Protein AF-A0A3C0EUS9-F1 (afdb_monomer_lite)

Radius of gyration: 17.41 Å; chains: 1; bounding box: 44×36×40 Å

Sequence (114 aa):
MVVGALLGVCVTLSSVGAGAFGAAILLTIYSQIPAARIIGTDIAHAVPLTFIAGIGYLLAGYVNLPLLGSLLIGSLPAIHLGSRLSSQVPERLLLQILTIILLSLGIYYSLSNI

pLDDT: mean 76.29, std 11.36, range [53.75, 93.19]

Secondary structure (DSSP, 8-state):
-HHHHHHHHHHHHHSSHHHHHHHHHHHHH-TTS-HHHHHHHHHHHHHHHHHHHHHHHHHTT---HHHHHHHHHHHHHHHHHHHHHHHHS-HHHHHHHHHHHHHHHHHHHHHHT-

Structure (mmCIF, N/CA/C/O backbone):
data_AF-A0A3C0EUS9-F1
#
_entry.id   AF-A0A3C0EUS9-F1
#
loop_
_atom_site.group_PDB
_atom_site.id
_atom_site.type_symbol
_atom_site.label_atom_id
_atom_site.label_alt_id
_atom_site.label_comp_id
_atom_site.label_asym_id
_atom_site.label_entity_id
_atom_site.label_seq_id
_atom_site.pdbx_PDB_ins_code
_atom_site.Cartn_x
_atom_site.Cartn_y
_atom_site.Cartn_z
_atom_site.occupancy
_atom_site.B_iso_or_equiv
_atom_site.auth_seq_id
_atom_site.auth_comp_id
_atom_site.auth_asym_id
_atom_site.auth_atom_id
_atom_site.pdbx_PDB_model_num
ATOM 1 N N . MET A 1 1 ? -26.998 -10.685 0.001 1.00 60.06 1 MET A N 1
ATOM 2 C CA . MET A 1 1 ? -27.000 -10.487 -1.468 1.00 60.06 1 MET A CA 1
ATOM 3 C C . MET A 1 1 ? -27.026 -9.016 -1.869 1.00 60.06 1 MET A C 1
ATOM 5 O O . MET A 1 1 ? -26.080 -8.601 -2.518 1.00 60.06 1 MET A O 1
ATOM 9 N N . VAL A 1 2 ? -28.015 -8.213 -1.450 1.00 74.12 2 VAL A N 1
ATOM 10 C CA . VAL A 1 2 ? -28.131 -6.786 -1.844 1.00 74.12 2 VAL A CA 1
ATOM 11 C C . VAL A 1 2 ? -26.881 -5.963 -1.507 1.00 74.12 2 VAL A C 1
ATOM 13 O O . VAL A 1 2 ? -26.337 -5.298 -2.378 1.00 74.12 2 VAL A O 1
ATOM 16 N N . VAL A 1 3 ? -26.363 -6.087 -0.282 1.00 66.12 3 VAL A N 1
ATOM 17 C CA . VAL A 1 3 ? -25.131 -5.401 0.154 1.00 66.12 3 VAL A CA 1
ATOM 18 C C . VAL A 1 3 ? -23.912 -5.814 -0.683 1.00 66.12 3 VAL A C 1
ATOM 20 O O . VAL A 1 3 ? -23.102 -4.971 -1.045 1.00 66.12 3 VAL A O 1
ATOM 23 N N . GLY A 1 4 ? -23.813 -7.094 -1.056 1.00 67.06 4 GLY A N 1
ATOM 24 C CA . GLY A 1 4 ? -22.722 -7.604 -1.893 1.00 67.06 4 GLY A CA 1
ATOM 25 C C . GLY A 1 4 ? -22.789 -7.110 -3.340 1.00 67.06 4 GLY A C 1
ATOM 26 O O . GLY A 1 4 ? -21.756 -6.814 -3.927 1.00 67.06 4 GLY A O 1
ATOM 27 N N . ALA A 1 5 ? -23.994 -6.961 -3.900 1.00 74.25 5 ALA A N 1
ATOM 28 C CA . ALA A 1 5 ? -24.184 -6.404 -5.239 1.00 74.25 5 ALA A CA 1
ATOM 29 C C . ALA A 1 5 ? -23.846 -4.904 -5.284 1.00 74.25 5 ALA A C 1
ATOM 31 O O . ALA A 1 5 ? -23.129 -4.461 -6.177 1.00 74.25 5 ALA A O 1
ATOM 32 N N . LEU A 1 6 ? -24.301 -4.140 -4.285 1.00 72.25 6 LEU A N 1
ATOM 33 C CA . LEU A 1 6 ? -24.012 -2.708 -4.156 1.00 72.25 6 LEU A CA 1
ATOM 34 C C . LEU A 1 6 ? -22.507 -2.456 -3.978 1.00 72.25 6 LEU A C 1
ATOM 36 O O . LEU A 1 6 ? -21.933 -1.607 -4.653 1.00 72.25 6 LEU A O 1
ATOM 40 N N . LEU A 1 7 ? -21.847 -3.263 -3.143 1.00 65.12 7 LEU A N 1
ATOM 41 C CA . LEU A 1 7 ? -20.395 -3.215 -2.967 1.00 65.12 7 LEU A CA 1
ATOM 42 C C . LEU A 1 7 ? -19.630 -3.631 -4.226 1.00 65.12 7 LEU A C 1
ATOM 44 O O . LEU A 1 7 ? -18.623 -3.005 -4.544 1.00 65.12 7 LEU A O 1
ATOM 48 N N . GLY A 1 8 ? -20.106 -4.640 -4.963 1.00 67.75 8 GLY A N 1
ATOM 49 C CA . GLY A 1 8 ? -19.498 -5.061 -6.227 1.00 67.75 8 GLY A CA 1
ATOM 50 C C . GLY A 1 8 ? -19.449 -3.932 -7.259 1.00 67.75 8 GLY A C 1
ATOM 51 O O . GLY A 1 8 ? -18.429 -3.754 -7.919 1.00 67.75 8 GLY A O 1
ATOM 52 N N . VAL A 1 9 ? -20.507 -3.120 -7.332 1.00 74.00 9 VAL A N 1
ATOM 53 C CA . VAL A 1 9 ? -20.559 -1.919 -8.182 1.00 74.00 9 VAL A CA 1
ATOM 54 C C . VAL A 1 9 ? -19.626 -0.820 -7.662 1.00 74.00 9 VAL A C 1
ATOM 56 O O . VAL A 1 9 ? -18.923 -0.185 -8.442 1.00 74.00 9 VAL A O 1
ATOM 59 N N . CYS A 1 10 ? -19.560 -0.602 -6.347 1.00 66.81 10 CYS A N 1
ATOM 60 C CA . CYS A 1 10 ? -18.648 0.391 -5.772 1.00 66.81 10 CYS A CA 1
ATOM 61 C C . CYS A 1 10 ? -17.164 0.034 -5.982 1.00 66.81 10 CYS A C 1
ATOM 63 O O . 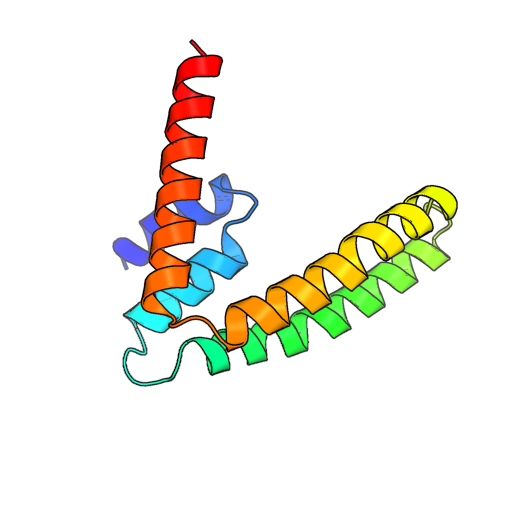CYS A 1 10 ? -16.349 0.919 -6.239 1.00 66.81 10 CYS A O 1
ATOM 65 N N . VAL A 1 11 ? -16.798 -1.249 -5.905 1.00 66.25 11 VAL A N 1
ATOM 66 C CA . VAL A 1 11 ? -15.411 -1.713 -6.079 1.00 66.25 11 VAL A CA 1
ATOM 67 C C . VAL A 1 11 ? -14.931 -1.558 -7.516 1.00 66.25 11 VAL A C 1
ATOM 69 O O . VAL A 1 11 ? -13.812 -1.087 -7.723 1.00 66.25 11 VAL A O 1
ATOM 72 N N . THR A 1 12 ? -15.760 -1.914 -8.500 1.00 68.06 12 THR A N 1
ATOM 73 C CA . THR A 1 12 ? -15.404 -1.778 -9.921 1.00 68.06 12 THR A CA 1
ATOM 74 C C . THR A 1 12 ? -15.226 -0.320 -10.333 1.00 68.06 12 THR A C 1
ATOM 76 O O . THR A 1 12 ? -14.381 -0.028 -11.174 1.00 68.06 12 THR A O 1
ATOM 79 N N . LEU A 1 13 ? -15.954 0.602 -9.700 1.00 71.31 13 LEU A N 1
ATOM 80 C CA . LEU A 1 13 ? -15.823 2.039 -9.941 1.00 71.31 13 LEU A CA 1
ATOM 81 C C . LEU A 1 13 ? -14.604 2.669 -9.245 1.00 71.31 13 LEU A C 1
ATOM 83 O O . LEU A 1 13 ? -14.083 3.673 -9.722 1.00 71.31 13 LEU A O 1
ATOM 87 N N . SER A 1 14 ? -14.132 2.113 -8.124 1.00 67.00 14 SER A N 1
ATOM 88 C CA . SER A 1 14 ? -13.193 2.819 -7.240 1.00 67.00 14 SER A CA 1
ATOM 89 C C . SER A 1 14 ? -11.710 2.713 -7.625 1.00 67.00 14 SER A C 1
ATOM 91 O O . SER A 1 14 ? -10.923 3.447 -7.030 1.00 67.00 14 SER A O 1
ATOM 93 N N . SER A 1 15 ? -11.300 1.856 -8.574 1.00 56.78 15 SER A N 1
ATOM 94 C CA . SER A 1 15 ? -9.898 1.581 -8.995 1.00 56.78 15 SER A CA 1
ATOM 95 C C . SER A 1 15 ? -8.956 1.045 -7.886 1.00 56.78 15 SER A C 1
ATOM 97 O O . SER A 1 15 ? -8.209 0.097 -8.095 1.00 56.78 15 SER A O 1
ATOM 99 N N . VAL A 1 16 ? -9.069 1.558 -6.659 1.00 58.94 16 VAL A N 1
ATOM 100 C CA . VAL A 1 16 ? -8.393 1.153 -5.413 1.00 58.94 16 VAL A CA 1
ATOM 101 C C . VAL A 1 16 ? -9.143 0.009 -4.694 1.00 58.94 16 VAL A C 1
ATOM 103 O O . VAL A 1 16 ? -8.630 -0.613 -3.765 1.00 58.94 16 VAL A O 1
ATOM 106 N N . GLY A 1 17 ? -10.384 -0.279 -5.106 1.00 53.75 17 GLY A N 1
ATOM 107 C CA . GLY A 1 17 ? -11.407 -0.853 -4.230 1.00 53.75 17 GLY A CA 1
ATOM 108 C C . GLY A 1 17 ? -11.284 -2.334 -3.854 1.00 53.75 17 GLY A C 1
ATOM 109 O O . GLY A 1 17 ? -11.780 -2.729 -2.802 1.00 53.75 17 GLY A O 1
ATOM 110 N N . ALA A 1 18 ? -10.62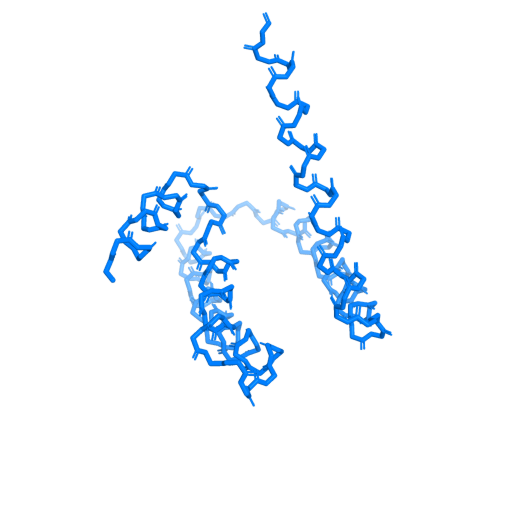5 -3.175 -4.649 1.00 57.88 18 ALA A N 1
ATOM 111 C CA . ALA A 1 18 ? -10.684 -4.621 -4.406 1.00 57.88 18 ALA A CA 1
ATOM 112 C C . ALA A 1 18 ? -10.060 -5.030 -3.054 1.00 57.88 18 ALA A C 1
ATOM 114 O O . ALA A 1 18 ? -10.652 -5.822 -2.322 1.00 57.88 18 ALA A O 1
ATOM 115 N N . GLY A 1 19 ? -8.921 -4.434 -2.679 1.00 58.50 19 GLY A N 1
ATOM 116 C CA . GLY A 1 19 ? -8.222 -4.761 -1.430 1.00 58.50 19 GLY A CA 1
ATOM 117 C C . GLY A 1 19 ? -8.866 -4.147 -0.180 1.00 58.50 19 GLY A C 1
ATOM 118 O O . GLY A 1 19 ? -9.118 -4.842 0.802 1.00 58.50 19 GLY A O 1
ATOM 119 N N . ALA A 1 20 ? -9.189 -2.849 -0.217 1.00 64.31 20 ALA A N 1
ATOM 120 C CA . ALA A 1 20 ? -9.735 -2.132 0.941 1.00 64.31 20 ALA A CA 1
ATOM 121 C C . ALA A 1 20 ? -11.179 -2.550 1.275 1.00 64.31 20 ALA A C 1
ATOM 123 O O . ALA A 1 20 ? -11.503 -2.790 2.440 1.00 64.31 20 ALA A O 1
ATOM 124 N N . PHE A 1 21 ? -12.043 -2.696 0.263 1.00 62.78 21 PHE A N 1
ATOM 125 C CA . PHE A 1 21 ? -13.412 -3.167 0.480 1.00 62.78 21 PHE A CA 1
ATOM 126 C C . PHE A 1 21 ? -13.461 -4.676 0.738 1.00 62.78 21 PHE A C 1
ATOM 128 O O . PHE A 1 21 ? -14.300 -5.115 1.522 1.00 62.78 21 PHE A O 1
ATOM 135 N N . GLY A 1 22 ? -12.547 -5.464 0.155 1.00 62.28 22 GLY A N 1
ATOM 136 C CA . GLY A 1 22 ? -12.392 -6.887 0.471 1.00 62.28 22 GLY A CA 1
ATOM 137 C C . GLY A 1 22 ? -12.086 -7.108 1.954 1.00 62.28 22 GLY A C 1
ATOM 138 O O . GLY A 1 22 ? -12.784 -7.873 2.622 1.00 62.28 22 GLY A O 1
ATOM 139 N N . ALA A 1 23 ? -11.129 -6.354 2.502 1.00 62.47 23 ALA A N 1
ATOM 140 C CA . ALA A 1 23 ? -10.822 -6.361 3.931 1.00 62.47 23 ALA A CA 1
ATOM 141 C C . ALA A 1 23 ? -12.011 -5.897 4.794 1.00 62.47 23 ALA A C 1
ATOM 143 O O . ALA A 1 23 ? -12.331 -6.544 5.792 1.00 62.47 23 ALA A O 1
ATOM 144 N N . ALA A 1 24 ? -12.710 -4.828 4.394 1.00 64.19 24 ALA A N 1
ATOM 145 C CA . ALA A 1 24 ? -13.892 -4.335 5.104 1.00 64.19 24 ALA A CA 1
ATOM 146 C C . ALA A 1 24 ? -15.039 -5.367 5.134 1.00 64.19 24 ALA A C 1
ATOM 148 O O . ALA A 1 24 ? -15.673 -5.567 6.171 1.00 64.19 24 ALA A O 1
ATOM 149 N N . ILE A 1 25 ? -15.282 -6.074 4.025 1.00 62.72 25 ILE A N 1
ATOM 150 C CA . ILE A 1 25 ? -16.290 -7.141 3.921 1.00 62.72 25 ILE A CA 1
ATOM 151 C C . ILE A 1 25 ? -15.923 -8.325 4.813 1.00 62.72 25 ILE A C 1
ATOM 153 O O . ILE A 1 25 ? -16.770 -8.801 5.570 1.00 62.72 25 ILE A O 1
ATOM 157 N N . LEU A 1 26 ? -14.671 -8.784 4.753 1.00 62.44 26 LEU A N 1
ATOM 158 C CA . LEU A 1 26 ? -14.192 -9.876 5.598 1.00 62.44 26 LEU A CA 1
ATOM 159 C C . LEU A 1 26 ? -14.271 -9.518 7.084 1.00 62.44 26 LEU A C 1
ATOM 161 O O . LEU A 1 26 ? -14.649 -10.372 7.872 1.00 62.44 26 LEU A O 1
ATOM 165 N N . LEU A 1 27 ? -14.021 -8.266 7.467 1.00 62.16 27 LEU A N 1
ATOM 166 C CA . LEU A 1 27 ? -14.220 -7.803 8.844 1.00 62.16 27 LEU A CA 1
ATOM 167 C C . LEU A 1 27 ? -15.689 -7.770 9.266 1.00 62.16 27 LEU A C 1
ATOM 169 O O . LEU A 1 27 ? -16.013 -8.087 10.408 1.00 62.16 27 LEU A O 1
ATOM 173 N N . THR A 1 28 ? -16.582 -7.415 8.343 1.00 62.84 28 THR A N 1
ATOM 174 C CA . THR A 1 28 ? -18.026 -7.352 8.611 1.00 62.84 28 THR A CA 1
ATOM 175 C C . THR A 1 28 ? -18.640 -8.754 8.722 1.00 62.84 28 THR A C 1
ATOM 177 O O . THR A 1 28 ? -19.550 -8.968 9.518 1.00 62.84 28 THR A O 1
ATOM 180 N N . ILE A 1 29 ? -18.140 -9.723 7.945 1.00 61.16 29 ILE A N 1
ATOM 181 C CA . ILE A 1 29 ? -18.620 -11.117 7.927 1.00 61.16 29 ILE A CA 1
ATOM 182 C C . ILE A 1 29 ? -17.924 -11.975 8.999 1.00 61.16 29 ILE A C 1
ATOM 184 O O . ILE A 1 29 ? -18.570 -12.795 9.646 1.00 61.16 29 ILE A O 1
ATOM 188 N N . TYR A 1 30 ? -16.621 -11.779 9.214 1.00 56.62 30 TYR A N 1
ATOM 189 C CA . TYR A 1 30 ? -15.779 -12.499 10.175 1.00 56.62 30 TYR A CA 1
ATOM 190 C C . TYR A 1 30 ? -15.338 -11.560 11.309 1.00 56.62 30 TYR A C 1
ATOM 192 O O . TYR A 1 30 ? -14.157 -11.292 11.519 1.00 56.62 30 TYR A O 1
ATOM 200 N N . SER A 1 31 ? -16.304 -11.099 12.106 1.00 54.75 31 SER A N 1
ATOM 201 C CA . SER A 1 31 ? -16.083 -10.180 13.238 1.00 54.75 31 SER A CA 1
ATOM 202 C C . SER A 1 31 ? -15.174 -10.733 14.360 1.00 54.75 31 SER A C 1
ATOM 204 O O . SER A 1 31 ? -14.898 -10.015 15.319 1.00 54.75 31 SER A O 1
ATOM 206 N N . GLN A 1 32 ? -14.731 -11.995 14.289 1.00 56.22 32 GLN A N 1
ATOM 207 C CA . GLN A 1 32 ? -13.959 -12.668 15.347 1.00 56.22 32 GLN A CA 1
ATOM 208 C C . GLN A 1 32 ? -12.502 -12.989 14.971 1.00 56.22 32 GLN A C 1
ATOM 210 O O . GLN A 1 32 ? -11.775 -13.545 15.793 1.00 56.22 32 GLN A O 1
ATOM 215 N N . ILE A 1 33 ? -12.050 -12.642 13.758 1.00 54.91 33 ILE A N 1
ATOM 216 C CA . ILE A 1 33 ? -10.652 -12.819 13.333 1.00 54.91 33 ILE A CA 1
ATOM 217 C C . ILE A 1 33 ? -10.003 -11.433 13.229 1.00 54.91 33 ILE A C 1
ATOM 219 O O . ILE A 1 33 ? -10.591 -10.546 12.613 1.00 54.91 33 ILE A O 1
ATOM 223 N N . PRO A 1 34 ? -8.801 -11.219 13.795 1.00 60.41 34 PRO A N 1
ATOM 224 C CA . PRO A 1 34 ? -8.127 -9.929 13.703 1.00 60.41 34 PRO A CA 1
ATOM 225 C C . PRO A 1 34 ? -7.906 -9.534 12.237 1.00 60.41 34 PRO A C 1
ATOM 227 O O . PRO A 1 34 ? -7.306 -10.298 11.472 1.00 60.41 34 PRO A O 1
ATOM 230 N N . ALA A 1 35 ? -8.349 -8.325 11.871 1.00 59.34 35 ALA A N 1
ATOM 231 C CA . ALA A 1 35 ? -8.216 -7.724 10.538 1.00 59.34 35 ALA A CA 1
ATOM 232 C C . ALA A 1 35 ? -6.817 -7.904 9.946 1.00 59.34 35 ALA A C 1
ATOM 234 O O . ALA A 1 35 ? -6.646 -8.283 8.787 1.00 59.34 35 ALA A O 1
ATOM 235 N N . ALA A 1 36 ? -5.809 -7.693 10.792 1.00 61.16 36 ALA A N 1
ATOM 236 C CA . ALA A 1 36 ? -4.403 -7.786 10.444 1.00 61.16 36 ALA A CA 1
ATOM 237 C C . ALA A 1 36 ? -4.004 -9.158 9.876 1.00 61.16 36 ALA A C 1
ATOM 239 O O . ALA A 1 36 ? -3.133 -9.226 9.013 1.00 61.16 36 ALA A O 1
ATOM 240 N N . ARG A 1 37 ? -4.643 -10.254 10.311 1.00 65.62 37 ARG A N 1
ATOM 241 C CA . ARG A 1 37 ? -4.325 -11.599 9.810 1.00 65.62 37 ARG A CA 1
ATOM 242 C C . ARG A 1 37 ? -4.863 -11.816 8.400 1.00 65.62 37 ARG A C 1
ATOM 244 O O . ARG A 1 37 ? -4.150 -12.386 7.588 1.00 65.62 37 ARG A O 1
ATOM 251 N N . ILE A 1 38 ? -6.073 -11.333 8.119 1.00 65.50 38 ILE A N 1
ATOM 252 C CA . ILE A 1 38 ? -6.722 -11.435 6.802 1.00 65.50 38 ILE A CA 1
ATOM 253 C C . ILE A 1 38 ? -5.964 -10.590 5.775 1.00 65.50 38 ILE A C 1
ATOM 255 O O . ILE A 1 38 ? -5.556 -11.093 4.729 1.00 65.50 38 ILE A O 1
ATOM 259 N N . ILE A 1 39 ? -5.713 -9.325 6.118 1.00 67.69 39 ILE A N 1
ATOM 260 C CA . ILE A 1 39 ? -4.978 -8.381 5.271 1.00 67.69 39 ILE A CA 1
ATOM 261 C C . ILE A 1 39 ? -3.539 -8.870 5.068 1.00 67.69 39 ILE A C 1
ATOM 263 O O . ILE A 1 39 ? -3.021 -8.844 3.956 1.00 67.69 39 ILE A O 1
ATOM 267 N N . GLY A 1 40 ? -2.905 -9.388 6.125 1.00 71.00 40 GLY A N 1
ATOM 268 C CA . GLY A 1 40 ? -1.564 -9.961 6.051 1.00 71.00 40 GLY A CA 1
ATOM 269 C C . GLY A 1 40 ? -1.480 -11.167 5.115 1.00 71.00 40 GLY A C 1
ATOM 270 O O . GLY A 1 40 ? -0.540 -11.250 4.330 1.00 71.00 40 GLY A O 1
ATOM 271 N N . THR A 1 41 ? -2.460 -12.078 5.146 1.00 76.38 41 THR A N 1
ATOM 272 C CA . THR A 1 41 ? -2.494 -13.229 4.227 1.00 76.38 41 THR A CA 1
ATOM 273 C C . THR A 1 41 ? -2.737 -12.836 2.773 1.00 76.38 41 THR A C 1
ATOM 275 O O . THR A 1 41 ? -2.135 -13.449 1.892 1.00 76.38 41 THR A O 1
ATOM 278 N N . ASP A 1 42 ? -3.562 -11.817 2.524 1.00 78.94 42 ASP A N 1
ATOM 279 C CA . ASP A 1 42 ? -3.816 -11.286 1.180 1.00 78.94 42 ASP A CA 1
ATOM 280 C C . ASP A 1 42 ? -2.551 -10.632 0.600 1.00 78.94 42 ASP A C 1
ATOM 282 O O . ASP A 1 42 ? -2.066 -11.024 -0.462 1.00 78.94 42 ASP A O 1
ATOM 286 N N . ILE A 1 43 ? -1.911 -9.742 1.370 1.00 77.69 43 ILE A N 1
ATOM 287 C CA . ILE A 1 43 ? -0.640 -9.105 0.991 1.00 77.69 43 ILE A CA 1
ATOM 288 C C . ILE A 1 43 ? 0.457 -10.155 0.768 1.00 77.69 43 ILE A C 1
ATOM 290 O O . ILE A 1 43 ? 1.200 -10.070 -0.210 1.00 77.69 43 ILE A O 1
ATOM 294 N N . ALA A 1 44 ? 0.551 -11.171 1.632 1.00 83.94 44 ALA A N 1
ATOM 295 C CA . ALA A 1 44 ? 1.562 -12.221 1.520 1.00 83.94 44 ALA A CA 1
ATOM 296 C C . ALA A 1 44 ? 1.464 -13.031 0.216 1.00 83.94 44 ALA A C 1
ATOM 298 O O . ALA A 1 44 ? 2.485 -13.537 -0.240 1.00 83.94 44 A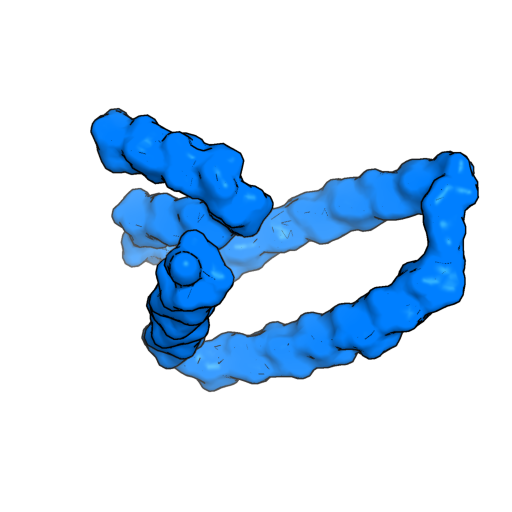LA A O 1
ATOM 299 N N . HIS A 1 45 ? 0.279 -13.140 -0.395 1.00 79.12 45 HIS A N 1
ATOM 300 C CA . HIS A 1 45 ? 0.092 -13.800 -1.695 1.00 79.12 45 HIS A CA 1
ATOM 301 C C . HIS A 1 45 ? 0.163 -12.817 -2.871 1.00 79.12 45 HIS A C 1
ATOM 303 O O . HIS A 1 45 ? 0.687 -13.162 -3.934 1.00 79.12 45 HIS A O 1
ATOM 309 N N . ALA A 1 46 ? -0.304 -11.581 -2.683 1.00 82.56 46 ALA A N 1
ATOM 310 C CA . ALA A 1 46 ? -0.256 -10.539 -3.703 1.00 82.56 46 ALA A CA 1
ATOM 311 C C . ALA A 1 46 ? 1.182 -10.112 -4.041 1.00 82.56 46 ALA A C 1
ATOM 313 O O . ALA A 1 46 ? 1.496 -9.874 -5.209 1.00 82.56 46 ALA A O 1
ATOM 314 N N . VAL A 1 47 ? 2.075 -10.047 -3.047 1.00 87.62 47 VAL A N 1
ATOM 315 C CA . VAL A 1 47 ? 3.477 -9.635 -3.243 1.00 87.62 47 VAL A CA 1
ATOM 316 C C . VAL A 1 47 ? 4.256 -10.612 -4.145 1.00 87.62 47 VAL A C 1
ATOM 318 O O . VAL A 1 47 ? 4.835 -10.152 -5.126 1.00 87.62 47 VAL A O 1
ATOM 321 N N . PRO A 1 48 ? 4.255 -11.942 -3.919 1.00 90.69 48 PRO A N 1
ATOM 322 C CA . PRO A 1 48 ? 4.890 -12.890 -4.838 1.00 90.69 48 PRO A CA 1
ATOM 323 C C . PRO A 1 48 ? 4.314 -12.832 -6.254 1.00 90.69 48 PRO A C 1
ATOM 325 O O . PRO A 1 48 ? 5.065 -12.850 -7.228 1.00 90.69 48 PRO A O 1
ATOM 328 N N . LEU A 1 49 ? 2.986 -12.730 -6.374 1.00 90.38 49 LEU A N 1
ATOM 329 C CA . LEU A 1 49 ? 2.314 -12.684 -7.671 1.00 90.38 49 LEU A CA 1
ATOM 330 C C . LEU A 1 49 ? 2.737 -11.446 -8.473 1.00 90.38 49 LEU A C 1
ATOM 332 O O . LEU A 1 49 ? 3.129 -11.553 -9.635 1.00 90.38 49 LEU A O 1
ATOM 336 N N . THR A 1 50 ? 2.700 -10.275 -7.837 1.00 87.25 50 THR A N 1
ATOM 337 C CA . THR A 1 50 ? 3.128 -9.010 -8.451 1.00 87.25 50 THR A CA 1
ATOM 338 C C . THR A 1 50 ? 4.624 -8.983 -8.733 1.00 87.25 50 THR A C 1
ATOM 340 O O . THR A 1 50 ? 5.033 -8.422 -9.745 1.00 87.25 50 THR A O 1
ATOM 343 N N . PHE A 1 51 ? 5.443 -9.635 -7.907 1.00 88.44 51 PHE A N 1
ATOM 344 C CA . PHE A 1 51 ? 6.876 -9.762 -8.146 1.00 88.44 51 PHE A CA 1
ATOM 345 C C . PHE A 1 51 ? 7.176 -10.567 -9.416 1.00 88.44 51 PHE A C 1
ATOM 347 O O . PHE A 1 51 ? 7.940 -10.112 -10.267 1.00 88.44 51 PHE A O 1
ATOM 354 N N . ILE A 1 52 ? 6.522 -11.720 -9.595 1.00 92.31 52 ILE A N 1
ATOM 355 C CA . ILE A 1 52 ? 6.655 -12.540 -10.809 1.00 92.31 52 ILE A CA 1
ATOM 356 C C . ILE A 1 52 ? 6.176 -11.758 -12.040 1.00 92.31 52 ILE A C 1
ATOM 358 O O . ILE A 1 52 ? 6.871 -11.724 -13.057 1.00 92.31 52 ILE A O 1
ATOM 362 N N . ALA A 1 53 ? 5.028 -11.080 -11.942 1.00 87.00 53 ALA A N 1
ATOM 363 C CA . ALA A 1 53 ? 4.511 -10.234 -13.017 1.00 87.00 53 ALA A CA 1
ATOM 364 C C . ALA A 1 53 ? 5.470 -9.076 -13.359 1.00 87.00 53 ALA A C 1
ATOM 366 O O . ALA A 1 53 ? 5.716 -8.800 -14.533 1.00 87.00 53 ALA A O 1
ATOM 367 N N . GLY A 1 54 ? 6.061 -8.440 -12.345 1.00 86.88 54 GLY A N 1
ATOM 368 C CA . GLY A 1 54 ? 7.043 -7.370 -12.498 1.00 86.88 54 GLY A CA 1
ATOM 369 C C . GLY A 1 54 ? 8.329 -7.836 -13.180 1.00 86.88 54 GLY A C 1
ATOM 370 O O . GLY A 1 54 ? 8.829 -7.144 -14.065 1.00 86.88 54 GLY A O 1
ATOM 371 N N . ILE A 1 55 ? 8.831 -9.031 -12.845 1.00 88.38 5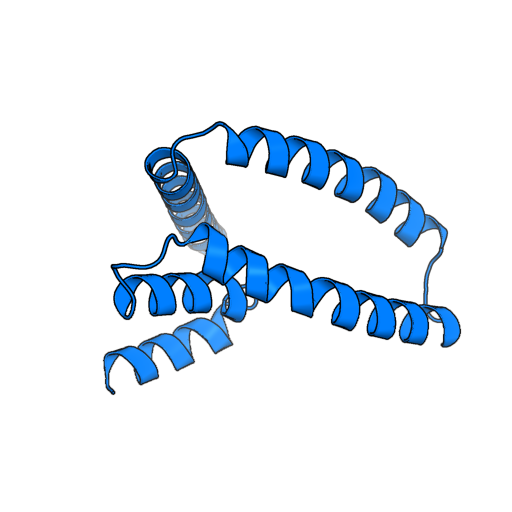5 ILE A N 1
ATOM 372 C CA . ILE A 1 55 ? 9.966 -9.647 -13.551 1.00 88.38 55 ILE A CA 1
ATOM 373 C C . ILE A 1 55 ? 9.603 -9.926 -15.010 1.00 88.38 55 ILE A C 1
ATOM 375 O O . ILE A 1 55 ? 10.387 -9.602 -15.897 1.00 88.38 55 ILE A O 1
ATOM 379 N N . GLY A 1 56 ? 8.414 -10.475 -15.277 1.00 88.56 56 GLY A N 1
ATOM 380 C CA . GLY A 1 56 ? 7.935 -10.686 -16.645 1.00 88.56 56 GLY A CA 1
ATOM 381 C C . GLY A 1 56 ? 7.908 -9.387 -17.457 1.00 88.56 56 GLY A C 1
ATOM 382 O O . GLY A 1 56 ? 8.348 -9.362 -18.605 1.00 88.56 56 GLY A O 1
ATOM 383 N N . TYR A 1 57 ? 7.479 -8.286 -16.837 1.00 87.56 57 TYR A N 1
ATOM 384 C CA . TYR A 1 57 ? 7.454 -6.965 -17.464 1.00 87.56 57 TYR A CA 1
ATOM 385 C C . TYR A 1 57 ? 8.862 -6.380 -17.685 1.00 87.56 57 TYR A C 1
ATOM 387 O O . TYR A 1 57 ? 9.117 -5.745 -18.709 1.00 87.56 57 TYR A O 1
ATOM 395 N N . LEU A 1 58 ? 9.799 -6.644 -16.768 1.00 85.06 58 LEU A N 1
ATOM 396 C CA . LEU A 1 58 ? 11.211 -6.273 -16.901 1.00 85.06 58 LEU A CA 1
ATOM 397 C C . LEU A 1 58 ? 11.897 -7.035 -18.044 1.00 85.06 58 LEU A C 1
ATOM 399 O O . LEU A 1 58 ? 12.618 -6.430 -18.835 1.00 85.06 58 LEU A O 1
ATOM 403 N N . LEU A 1 59 ? 11.627 -8.338 -18.170 1.00 84.88 59 LEU A N 1
ATOM 404 C CA . LEU A 1 59 ? 12.132 -9.184 -19.257 1.00 84.88 59 LEU A CA 1
ATOM 405 C C . LEU A 1 59 ? 11.553 -8.793 -20.623 1.00 84.88 59 LEU A C 1
ATOM 407 O O . LEU A 1 59 ? 12.232 -8.943 -21.635 1.00 84.88 59 LEU A O 1
ATOM 411 N N . ALA A 1 60 ? 10.334 -8.248 -20.657 1.00 84.94 60 ALA A N 1
ATOM 412 C CA . ALA A 1 60 ? 9.719 -7.724 -21.873 1.00 84.94 60 ALA A CA 1
ATOM 413 C C . ALA A 1 60 ? 10.382 -6.427 -22.391 1.00 84.94 60 ALA A C 1
ATOM 415 O O . ALA A 1 60 ? 10.045 -5.966 -23.477 1.00 84.94 60 ALA A O 1
ATOM 416 N N . GLY A 1 61 ? 11.321 -5.829 -21.644 1.00 80.75 61 GLY A N 1
ATOM 417 C CA . GLY A 1 61 ? 12.128 -4.690 -22.100 1.00 80.75 61 GLY A CA 1
ATOM 418 C C . GLY A 1 61 ? 11.416 -3.330 -22.097 1.00 80.75 61 GLY A C 1
ATOM 419 O O . GLY A 1 61 ? 12.023 -2.328 -22.461 1.00 80.75 61 GLY A O 1
ATOM 420 N N . TYR A 1 62 ? 10.161 -3.258 -21.644 1.00 80.12 62 TYR A N 1
ATOM 421 C CA . TYR A 1 62 ? 9.368 -2.019 -21.580 1.00 80.12 62 TYR A CA 1
ATOM 422 C C . TYR A 1 62 ? 9.586 -1.199 -20.297 1.00 80.12 62 TYR A C 1
ATOM 424 O O . TYR A 1 62 ? 8.874 -0.225 -20.047 1.00 80.12 62 TYR A O 1
ATOM 432 N N . VAL A 1 63 ? 10.548 -1.580 -19.451 1.00 83.12 63 VAL A N 1
ATOM 433 C CA . VAL A 1 63 ? 10.775 -0.929 -18.156 1.00 83.12 63 VAL A CA 1
ATOM 434 C C . VAL A 1 63 ? 11.825 0.166 -18.261 1.00 83.12 63 VAL A C 1
ATOM 436 O O . VAL A 1 63 ? 12.975 -0.065 -18.629 1.00 83.12 63 VAL A O 1
ATOM 439 N N . ASN A 1 64 ? 11.444 1.367 -17.834 1.00 88.06 64 ASN A N 1
ATOM 440 C CA . ASN A 1 64 ? 12.372 2.467 -17.637 1.00 88.06 64 ASN A CA 1
ATOM 441 C C . ASN A 1 64 ? 13.108 2.279 -16.294 1.00 88.06 64 ASN A C 1
ATOM 443 O O . ASN A 1 64 ? 12.575 2.609 -15.235 1.00 88.06 64 ASN A O 1
ATOM 447 N N . LEU A 1 65 ? 14.323 1.719 -16.333 1.00 86.75 65 LEU A N 1
ATOM 448 C CA . LEU A 1 65 ? 15.153 1.478 -15.142 1.00 86.75 65 LEU A CA 1
ATOM 449 C C . LEU A 1 65 ? 15.367 2.721 -14.249 1.00 86.75 65 LEU A C 1
ATOM 451 O O . LEU A 1 65 ? 15.288 2.566 -13.030 1.00 86.75 65 LEU A O 1
ATOM 455 N N . PRO A 1 66 ? 15.612 3.938 -14.778 1.00 90.44 66 PRO A N 1
ATOM 456 C CA . PRO A 1 66 ? 15.738 5.117 -13.921 1.00 90.44 66 PRO A CA 1
ATOM 457 C C . PRO A 1 66 ? 14.443 5.453 -13.168 1.00 90.44 66 PRO A C 1
ATOM 459 O O . PRO A 1 66 ? 14.497 5.788 -11.984 1.00 90.44 66 PRO A O 1
ATOM 462 N N . LEU A 1 67 ? 13.280 5.306 -13.814 1.00 89.00 67 LEU A N 1
ATOM 463 C CA . LEU A 1 67 ? 11.978 5.483 -13.162 1.00 89.00 67 LEU A CA 1
ATOM 464 C C . LEU A 1 67 ? 11.711 4.391 -12.114 1.00 89.00 67 LEU A C 1
ATOM 466 O O . LEU A 1 67 ? 11.179 4.662 -11.041 1.00 89.00 67 LEU A O 1
ATOM 470 N N . LEU A 1 68 ? 12.110 3.150 -12.403 1.00 88.25 68 LEU A N 1
ATOM 471 C CA . LEU A 1 68 ? 12.031 2.049 -11.445 1.00 88.25 68 LEU A CA 1
ATOM 472 C C . LEU A 1 68 ? 12.894 2.335 -10.207 1.00 88.25 68 LEU A C 1
ATOM 474 O O . LEU A 1 68 ? 12.441 2.126 -9.085 1.00 88.25 68 LEU A O 1
ATOM 478 N N . GLY A 1 69 ? 14.112 2.846 -10.398 1.00 90.69 69 GLY A N 1
ATOM 479 C CA . GLY A 1 69 ? 15.010 3.220 -9.307 1.00 90.69 69 GLY A CA 1
ATOM 480 C C . GLY A 1 69 ? 14.431 4.317 -8.412 1.00 90.69 69 GLY A C 1
ATOM 481 O O . GLY A 1 69 ? 14.444 4.174 -7.189 1.00 90.69 69 GLY A O 1
ATOM 482 N N . SER A 1 70 ? 13.865 5.379 -8.996 1.00 91.19 70 SER A N 1
ATOM 483 C CA . SER A 1 70 ? 13.225 6.451 -8.220 1.00 91.19 70 SER A CA 1
ATOM 484 C C . SER A 1 70 ? 11.978 5.964 -7.475 1.00 91.19 70 SER A C 1
ATOM 486 O O . SER A 1 70 ? 11.795 6.301 -6.305 1.00 91.19 70 SER A O 1
ATOM 488 N N . LEU A 1 71 ? 11.169 5.102 -8.100 1.00 90.25 71 LEU A N 1
ATOM 489 C CA . LEU A 1 71 ? 10.022 4.461 -7.456 1.00 90.25 71 LEU A CA 1
ATOM 490 C C . LEU A 1 71 ? 10.444 3.557 -6.298 1.00 90.25 71 LEU A C 1
ATOM 492 O O . LEU A 1 71 ? 9.820 3.611 -5.241 1.00 90.25 71 LEU A O 1
ATOM 496 N N . LEU A 1 72 ? 11.494 2.749 -6.455 1.00 89.94 72 LEU A N 1
ATOM 497 C CA . LEU A 1 72 ? 11.994 1.871 -5.393 1.00 89.94 72 LEU A CA 1
ATOM 498 C C . LEU A 1 72 ? 12.521 2.678 -4.205 1.00 89.94 72 LEU A C 1
ATOM 500 O O . LEU A 1 72 ? 12.159 2.389 -3.067 1.00 89.94 72 LEU A O 1
ATOM 504 N N . ILE A 1 73 ? 13.321 3.716 -4.462 1.00 93.19 73 ILE A N 1
ATOM 505 C CA . ILE A 1 73 ? 13.880 4.576 -3.409 1.00 93.19 73 ILE A CA 1
ATOM 506 C C . ILE A 1 73 ? 12.789 5.400 -2.717 1.00 93.19 73 ILE A C 1
ATOM 508 O O . ILE A 1 73 ? 12.915 5.673 -1.532 1.00 93.19 73 ILE A O 1
ATOM 512 N N . GLY A 1 74 ? 11.706 5.777 -3.401 1.00 91.38 74 GLY A N 1
ATOM 513 C CA . GLY A 1 74 ? 10.566 6.432 -2.757 1.00 91.38 74 GLY A CA 1
ATOM 514 C C . GLY A 1 74 ? 9.691 5.459 -1.961 1.00 91.38 74 GLY A C 1
ATOM 515 O O . GLY A 1 74 ? 9.361 5.713 -0.804 1.00 91.38 74 GLY A O 1
ATOM 516 N N . SER A 1 75 ? 9.321 4.328 -2.565 1.00 90.94 75 SER A N 1
ATOM 517 C CA . SER A 1 75 ? 8.319 3.406 -2.017 1.00 90.94 75 SER A CA 1
ATOM 518 C C . SER A 1 75 ? 8.857 2.477 -0.930 1.00 90.94 75 SER A C 1
ATOM 520 O O . SER A 1 75 ? 8.191 2.321 0.088 1.00 90.94 75 SER A O 1
ATOM 522 N N . LEU A 1 76 ? 10.052 1.890 -1.076 1.00 91.25 76 LEU A N 1
ATOM 523 C CA . LEU A 1 76 ? 10.606 0.958 -0.082 1.00 91.25 76 LEU A CA 1
ATOM 524 C C . LEU A 1 76 ? 10.763 1.590 1.313 1.00 91.25 76 LEU A C 1
ATOM 526 O O . LEU A 1 76 ? 10.243 1.014 2.275 1.00 91.25 76 LEU A O 1
ATOM 530 N N . PRO A 1 77 ? 11.417 2.761 1.477 1.00 90.25 77 PRO A N 1
ATOM 531 C CA . PRO A 1 77 ? 11.518 3.388 2.790 1.00 90.25 77 PRO A CA 1
ATOM 532 C C . PRO A 1 77 ? 10.169 3.922 3.278 1.00 90.25 77 PRO A C 1
ATOM 534 O O . PRO A 1 77 ? 9.894 3.828 4.474 1.00 90.25 77 PRO A O 1
ATOM 537 N N . ALA A 1 78 ? 9.300 4.412 2.385 1.00 89.69 78 ALA A N 1
ATOM 538 C CA . ALA A 1 78 ? 7.954 4.845 2.760 1.00 89.69 78 ALA A CA 1
ATOM 539 C C . ALA A 1 78 ? 7.113 3.686 3.324 1.00 89.69 78 ALA A C 1
ATOM 541 O O . ALA A 1 78 ? 6.473 3.848 4.361 1.00 89.69 78 ALA A O 1
ATOM 542 N N . ILE A 1 79 ? 7.159 2.500 2.707 1.00 86.12 79 ILE A N 1
ATOM 543 C CA . ILE A 1 79 ? 6.464 1.294 3.185 1.00 86.12 79 ILE A CA 1
ATOM 544 C C . ILE A 1 79 ? 7.076 0.810 4.501 1.00 86.12 79 ILE A C 1
ATOM 546 O O . ILE A 1 79 ? 6.345 0.447 5.425 1.00 86.12 79 ILE A O 1
ATOM 550 N N . HIS A 1 80 ? 8.406 0.816 4.624 1.00 86.00 80 HIS A N 1
ATOM 551 C CA . HIS A 1 80 ? 9.067 0.390 5.857 1.00 86.00 80 HIS A CA 1
ATOM 552 C C . HIS A 1 80 ? 8.690 1.287 7.044 1.00 86.00 80 HIS A C 1
ATOM 554 O O . HIS A 1 80 ? 8.295 0.789 8.099 1.00 86.00 80 HIS A O 1
ATOM 560 N N . LEU A 1 81 ? 8.743 2.608 6.862 1.00 87.50 81 LEU A N 1
ATOM 561 C CA . LEU A 1 81 ? 8.347 3.571 7.888 1.00 87.50 81 LEU A CA 1
ATOM 562 C C . LEU A 1 81 ? 6.840 3.513 8.164 1.00 87.50 81 LEU A C 1
ATOM 564 O O . LEU A 1 81 ? 6.432 3.454 9.323 1.00 87.50 81 LEU A O 1
ATOM 568 N N . GLY A 1 82 ? 6.012 3.458 7.119 1.00 84.25 82 GLY A N 1
ATOM 569 C CA . GLY A 1 82 ? 4.555 3.413 7.236 1.00 84.25 82 GLY A CA 1
ATOM 570 C C . GLY A 1 82 ? 4.035 2.147 7.921 1.00 84.25 82 GLY A C 1
ATOM 571 O O . GLY A 1 82 ? 3.132 2.229 8.754 1.00 84.25 82 GLY A O 1
ATOM 572 N N . SER A 1 83 ? 4.627 0.982 7.636 1.00 81.62 83 SER A N 1
ATOM 573 C CA . SER A 1 83 ? 4.260 -0.291 8.278 1.00 81.62 83 SER A CA 1
ATOM 574 C C . SER A 1 83 ? 4.666 -0.334 9.750 1.00 81.62 83 SER A C 1
ATOM 576 O O . SER A 1 83 ? 3.866 -0.739 10.594 1.00 81.62 83 SER A O 1
ATOM 578 N N . ARG A 1 84 ? 5.868 0.154 10.089 1.00 82.38 84 ARG A N 1
ATOM 579 C CA . ARG A 1 84 ? 6.321 0.291 11.481 1.00 82.38 84 ARG A CA 1
ATOM 580 C C . ARG A 1 84 ? 5.403 1.212 12.276 1.00 82.38 84 ARG A C 1
ATOM 582 O O . ARG A 1 84 ? 4.985 0.832 13.368 1.00 82.38 84 ARG A O 1
ATOM 589 N N . LEU A 1 85 ? 5.052 2.370 11.719 1.00 80.75 85 LEU A N 1
ATOM 590 C CA . LEU A 1 85 ? 4.152 3.321 12.370 1.00 80.75 85 LEU A CA 1
ATOM 591 C C . LEU A 1 85 ? 2.746 2.724 12.535 1.00 80.75 85 LEU A C 1
ATOM 593 O O . LEU A 1 85 ? 2.189 2.755 13.626 1.00 80.75 85 LEU A O 1
ATOM 597 N N . SER A 1 86 ? 2.220 2.079 11.490 1.00 72.62 86 SER A N 1
ATOM 598 C CA . SER A 1 86 ? 0.911 1.412 11.521 1.00 72.62 86 SER A CA 1
ATOM 599 C C . SER A 1 86 ? 0.833 0.283 12.549 1.00 72.62 86 SER A C 1
ATOM 601 O O . SER A 1 86 ? -0.198 0.119 13.185 1.00 72.62 86 SER A O 1
ATOM 603 N N . SER A 1 87 ? 1.919 -0.470 12.758 1.00 70.00 87 SER A N 1
ATOM 604 C CA . SER A 1 87 ? 1.954 -1.553 13.754 1.00 70.00 87 SER A CA 1
ATOM 605 C C . SER A 1 87 ? 1.943 -1.075 15.210 1.00 70.00 87 SER A C 1
ATOM 607 O O . SER A 1 87 ? 1.598 -1.850 16.098 1.00 70.00 87 SER A O 1
ATOM 609 N N . GLN A 1 88 ? 2.329 0.179 15.465 1.00 75.06 88 GLN A N 1
ATOM 610 C CA . GLN A 1 88 ? 2.369 0.766 16.810 1.00 75.06 88 GLN A CA 1
ATOM 611 C C . GLN A 1 88 ? 1.106 1.570 17.143 1.00 75.06 88 GLN A C 1
ATOM 613 O O . GLN A 1 88 ? 0.849 1.865 18.308 1.00 75.06 88 GLN A O 1
ATOM 618 N N . VAL A 1 89 ? 0.321 1.939 16.130 1.00 74.62 89 VAL A N 1
ATOM 619 C CA . VAL A 1 89 ? -0.879 2.763 16.279 1.00 74.62 89 VAL A CA 1
ATOM 620 C C . VAL A 1 89 ? -2.107 1.863 16.477 1.00 74.62 89 VAL A C 1
ATOM 622 O O . VAL A 1 89 ? -2.282 0.896 15.737 1.00 74.62 89 VAL A O 1
ATOM 625 N N . PRO A 1 90 ? -2.994 2.163 17.446 1.00 76.19 90 PRO A N 1
ATOM 626 C CA . PRO A 1 90 ? -4.218 1.395 17.636 1.00 76.19 90 PRO A CA 1
ATOM 627 C C . PRO A 1 90 ? -5.099 1.439 16.381 1.00 76.19 90 PRO A C 1
ATOM 629 O O . PRO A 1 90 ? -5.339 2.505 15.814 1.00 76.19 90 PRO A O 1
ATOM 632 N N . GLU A 1 91 ? -5.632 0.279 15.988 1.00 68.94 91 GLU A N 1
ATOM 633 C CA . GLU A 1 91 ? -6.411 0.059 14.755 1.00 68.94 91 GLU A CA 1
ATOM 634 C C . GLU A 1 91 ? -7.545 1.083 14.556 1.00 68.94 91 GLU A C 1
ATOM 636 O O . GLU A 1 91 ? -7.798 1.553 13.446 1.00 68.94 91 GLU A O 1
ATOM 641 N N . ARG A 1 92 ? -8.168 1.521 15.659 1.00 70.81 92 ARG A N 1
ATOM 642 C CA . ARG A 1 92 ? -9.208 2.562 15.676 1.00 70.81 92 ARG A CA 1
ATOM 643 C C . ARG A 1 92 ? -8.731 3.901 15.111 1.00 70.81 92 ARG A C 1
ATOM 645 O O . ARG A 1 92 ? -9.470 4.543 14.370 1.00 70.81 92 ARG A O 1
ATOM 652 N N . LEU A 1 93 ? -7.513 4.312 15.454 1.00 77.94 93 LEU A N 1
ATOM 653 C CA . LEU A 1 93 ? -6.944 5.588 15.027 1.00 77.94 93 LEU A CA 1
ATOM 654 C C . LEU A 1 93 ? -6.583 5.545 13.540 1.00 77.94 93 LEU A C 1
ATOM 656 O O . LEU A 1 93 ? -6.817 6.504 12.814 1.00 77.94 93 LEU A O 1
ATOM 660 N N . LEU A 1 94 ? -6.073 4.403 13.080 1.00 73.12 94 LEU A N 1
ATOM 661 C CA . LEU A 1 94 ? -5.701 4.170 11.687 1.00 73.12 94 LEU A CA 1
ATOM 662 C C . LEU A 1 94 ? -6.927 4.269 10.765 1.00 73.12 94 LEU A C 1
ATOM 664 O O . LEU A 1 94 ? -6.904 4.996 9.772 1.00 73.12 94 LEU A O 1
ATOM 668 N N . LEU A 1 95 ? -8.032 3.623 11.153 1.00 72.38 95 LEU A N 1
ATOM 669 C CA . LEU A 1 95 ? -9.311 3.712 10.445 1.00 72.38 95 LEU A CA 1
ATOM 670 C C . LEU A 1 95 ? -9.917 5.122 10.498 1.00 72.38 95 LEU A C 1
ATOM 672 O O . LEU A 1 95 ? -10.445 5.589 9.490 1.00 72.38 95 LEU A O 1
ATOM 676 N N . GLN A 1 96 ? -9.825 5.826 11.631 1.00 78.94 96 GLN A N 1
ATOM 677 C CA . GLN A 1 96 ? -10.289 7.216 11.739 1.00 78.94 96 GLN A CA 1
ATOM 678 C C . GLN A 1 96 ? -9.506 8.153 10.816 1.00 78.94 96 GLN A C 1
ATOM 680 O O . GLN A 1 96 ? -10.116 8.925 10.080 1.00 78.94 96 GLN A O 1
ATOM 685 N N . ILE A 1 97 ? 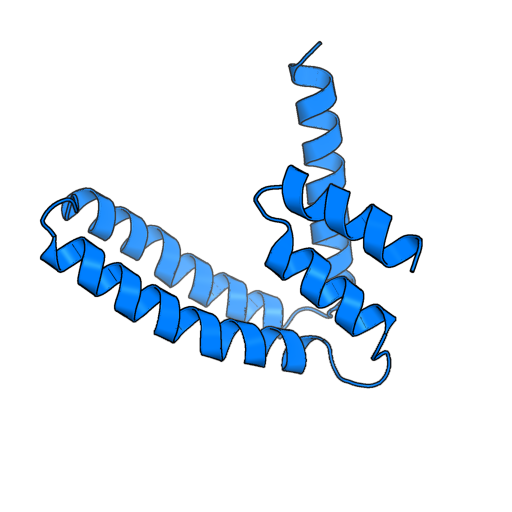-8.174 8.053 10.805 1.00 81.38 97 ILE A N 1
ATOM 686 C CA . ILE A 1 97 ? -7.310 8.843 9.920 1.00 81.38 97 ILE A CA 1
ATOM 687 C C . ILE A 1 97 ? -7.652 8.552 8.457 1.00 81.38 97 ILE A C 1
ATOM 689 O O . ILE A 1 97 ? -7.865 9.482 7.684 1.00 81.38 97 ILE A O 1
ATOM 693 N N . LEU A 1 98 ? -7.784 7.276 8.086 1.00 77.44 98 LEU A N 1
ATOM 694 C CA . LEU A 1 98 ? -8.175 6.872 6.736 1.00 77.44 98 LEU A CA 1
ATOM 695 C C . LEU A 1 98 ? -9.548 7.433 6.341 1.00 77.44 98 LEU A C 1
ATOM 697 O O . LEU A 1 98 ? -9.708 7.936 5.232 1.00 77.44 98 LEU A O 1
ATOM 701 N N . THR A 1 99 ? -10.517 7.405 7.258 1.00 79.12 99 THR A N 1
ATOM 702 C CA . THR A 1 99 ? -11.861 7.959 7.033 1.00 79.12 99 THR A CA 1
ATOM 703 C C . THR A 1 99 ? -11.806 9.467 6.805 1.00 79.12 99 THR A C 1
ATOM 705 O O . THR A 1 99 ? -12.431 9.965 5.873 1.00 79.12 99 THR A O 1
ATOM 708 N N . ILE A 1 100 ? -11.027 10.196 7.609 1.00 88.38 100 ILE A N 1
ATOM 709 C CA . ILE A 1 100 ? -10.844 11.646 7.464 1.00 88.38 100 ILE A CA 1
ATOM 710 C C . ILE A 1 100 ? -10.170 11.973 6.127 1.00 88.38 100 ILE A C 1
ATOM 712 O O . ILE A 1 100 ? -10.614 12.884 5.431 1.00 88.38 100 ILE A O 1
ATOM 716 N N . ILE A 1 101 ? -9.137 11.217 5.740 1.00 83.88 101 ILE A N 1
ATOM 717 C CA . ILE A 1 101 ? -8.438 11.404 4.463 1.00 83.88 101 ILE A CA 1
ATOM 718 C C . ILE A 1 101 ? -9.389 11.156 3.290 1.00 83.88 101 ILE A C 1
ATOM 720 O O . ILE A 1 101 ? -9.473 12.003 2.407 1.00 83.88 101 ILE A O 1
ATOM 724 N N . LEU A 1 102 ? -10.133 10.045 3.287 1.00 79.69 102 LEU A N 1
ATOM 725 C CA . LEU A 1 102 ? -11.086 9.728 2.219 1.00 79.69 102 LEU A CA 1
ATOM 726 C C . LEU A 1 102 ? -12.220 10.750 2.126 1.00 79.69 102 LEU A C 1
ATOM 728 O O . LEU A 1 102 ? -12.567 11.173 1.025 1.00 79.69 102 LEU A O 1
ATOM 732 N N . LEU A 1 103 ? -12.774 11.172 3.265 1.00 86.12 103 LEU A N 1
ATOM 733 C CA . LEU A 1 103 ? -13.815 12.196 3.312 1.00 86.12 103 LEU A CA 1
ATOM 734 C C . LEU A 1 103 ? -13.295 13.523 2.747 1.00 86.12 103 LEU A C 1
ATOM 736 O O . LEU A 1 103 ? -13.952 14.138 1.911 1.00 86.12 103 LEU A O 1
ATOM 740 N N . SER A 1 104 ? -12.093 13.930 3.159 1.00 88.25 104 SER A N 1
ATOM 741 C CA . SER A 1 104 ? -11.434 15.142 2.672 1.00 88.25 104 SER A CA 1
ATOM 742 C C . SER A 1 104 ? -11.164 15.079 1.167 1.00 88.25 104 SER A C 1
ATOM 744 O O . SER A 1 104 ? -11.491 16.015 0.441 1.00 88.25 104 SER A O 1
ATOM 746 N N . LEU A 1 105 ? -10.647 13.949 0.673 1.00 84.31 105 LEU A N 1
ATOM 747 C CA . LEU A 1 105 ? -10.371 13.746 -0.749 1.00 84.31 105 LEU A CA 1
ATOM 748 C C . LEU A 1 105 ? -11.656 13.789 -1.588 1.00 84.31 105 LEU A C 1
ATOM 750 O O . LEU A 1 105 ? -11.674 14.403 -2.652 1.00 84.31 105 LEU A O 1
ATOM 754 N N . GLY A 1 106 ? -12.733 13.168 -1.096 1.00 82.50 106 GLY A N 1
ATOM 755 C CA . GLY A 1 106 ? -14.040 13.178 -1.749 1.00 82.50 106 GLY A CA 1
ATOM 756 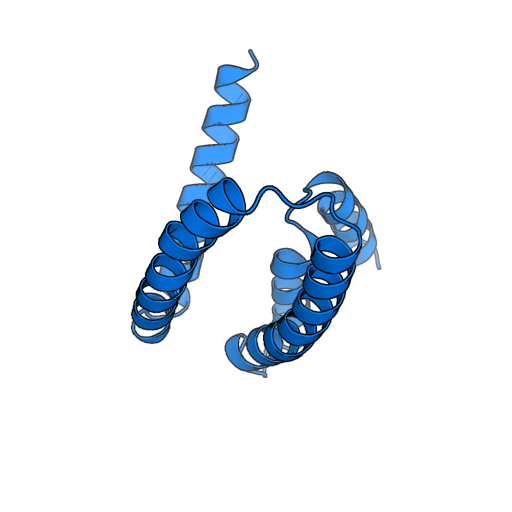C C . GLY A 1 106 ? -14.638 14.581 -1.836 1.00 82.50 106 GLY A C 1
ATOM 757 O O . GLY A 1 106 ? -15.111 14.982 -2.898 1.00 82.50 106 GLY A O 1
ATOM 758 N N . ILE A 1 107 ? -14.553 15.357 -0.750 1.00 89.50 107 ILE A N 1
ATOM 759 C CA . ILE A 1 107 ? -14.975 16.764 -0.736 1.00 89.50 107 ILE A CA 1
ATOM 760 C C . ILE A 1 107 ? -14.128 17.582 -1.718 1.00 89.50 107 ILE A C 1
ATOM 762 O O . ILE A 1 107 ? -14.687 18.311 -2.533 1.00 89.50 107 ILE A O 1
ATOM 766 N N . TYR A 1 108 ? -12.799 17.432 -1.688 1.00 87.00 108 TYR A N 1
ATOM 767 C CA . TYR A 1 108 ? -11.884 18.149 -2.579 1.00 87.00 108 TYR A CA 1
ATOM 768 C C . TYR A 1 108 ? -12.193 17.884 -4.057 1.00 87.00 108 TYR A C 1
ATOM 770 O O . TYR A 1 108 ? -12.343 18.829 -4.826 1.00 87.00 108 TYR A O 1
ATOM 778 N N . TYR A 1 109 ? -12.352 16.617 -4.445 1.00 81.19 109 TYR A N 1
ATOM 779 C CA . TYR A 1 109 ? -12.639 16.245 -5.832 1.00 81.19 109 TYR A CA 1
ATOM 780 C C . TYR A 1 109 ? -14.033 16.705 -6.283 1.00 81.19 109 TYR A C 1
ATOM 782 O O . TYR A 1 109 ? -14.219 17.105 -7.429 1.00 81.19 109 TYR A O 1
ATOM 790 N N . SER A 1 110 ? -15.015 16.691 -5.375 1.00 80.31 110 SER A N 1
ATOM 791 C CA . SER A 1 110 ? -16.357 17.211 -5.654 1.00 80.31 110 SER A CA 1
ATOM 792 C C . SER A 1 110 ? -16.376 18.729 -5.836 1.00 80.31 110 SER A C 1
ATOM 794 O O . SER A 1 110 ? -17.204 19.215 -6.596 1.00 80.31 110 SER A O 1
ATOM 796 N N . LEU A 1 111 ? -15.508 19.472 -5.142 1.00 80.50 111 LEU A N 1
ATOM 797 C CA . LEU A 1 111 ? -15.389 20.927 -5.270 1.00 80.50 111 LEU A CA 1
ATOM 798 C C . LEU A 1 111 ? -14.497 21.358 -6.437 1.00 80.50 111 LEU A C 1
ATOM 800 O O . LEU A 1 111 ? -14.719 22.431 -6.978 1.00 80.50 111 LEU A O 1
ATOM 804 N N . SER A 1 112 ? -13.495 20.561 -6.823 1.00 77.12 112 SER A N 1
ATOM 805 C CA . SER A 1 112 ? -12.596 20.908 -7.934 1.00 77.12 112 SER A CA 1
ATOM 806 C C . SER A 1 112 ? -13.172 20.593 -9.316 1.00 77.12 112 SER A C 1
ATOM 808 O O . SER A 1 112 ? -12.590 21.010 -10.312 1.00 77.12 112 SER A O 1
ATOM 810 N N . ASN A 1 113 ? -14.242 19.794 -9.389 1.00 64.69 113 ASN A N 1
ATOM 811 C CA . ASN A 1 113 ? -14.888 19.366 -10.635 1.00 64.69 113 ASN A CA 1
ATOM 812 C C . ASN A 1 113 ? -16.255 20.052 -10.867 1.00 64.69 113 ASN A C 1
ATOM 814 O O . ASN A 1 113 ? -17.088 19.535 -11.613 1.00 64.69 113 ASN A O 1
ATOM 818 N N . ILE A 1 114 ? -16.480 21.189 -10.197 1.00 55.84 114 ILE A N 1
ATOM 819 C CA . ILE A 1 114 ? -17.588 22.147 -10.368 1.00 55.84 114 ILE A CA 1
ATOM 820 C C . ILE A 1 114 ? -16.973 23.478 -10.797 1.00 55.84 114 ILE A C 1
ATOM 822 O O . ILE A 1 114 ? -17.556 24.121 -11.696 1.00 55.84 114 ILE A O 1
#

Foldseek 3Di:
DVVVVVLVVVQVPPVPRPLPVVLVVCCVVVVPDPSCVVSVVVCVVVVVVVVVVVVVVVVVVPDDVVVVVVCCVVPVVVCVVVVVVVVVDPPVVVVVVVVVVVVVVVVVVVVVVD